Protein AF-A0A821WU37-F1 (afdb_monomer_lite)

Structure (mmCIF, N/CA/C/O backbone):
data_AF-A0A821WU37-F1
#
_entry.id   AF-A0A821WU37-F1
#
loop_
_atom_site.group_PDB
_atom_site.id
_atom_site.type_symbol
_atom_site.label_atom_id
_atom_site.label_alt_id
_atom_site.label_comp_id
_atom_site.label_asym_id
_atom_site.label_entity_id
_atom_site.label_seq_id
_atom_site.pdbx_PDB_ins_code
_atom_site.Cartn_x
_atom_site.Cartn_y
_atom_site.Cartn_z
_atom_site.occupancy
_atom_site.B_iso_or_equiv
_atom_site.auth_seq_id
_atom_site.auth_comp_id
_atom_site.auth_asym_id
_atom_site.auth_atom_id
_atom_site.pdbx_PDB_model_num
ATOM 1 N N . VAL A 1 1 ? 0.244 19.617 9.554 1.00 53.91 1 VAL A N 1
ATOM 2 C CA . VAL A 1 1 ? 0.858 18.938 8.385 1.00 53.91 1 VAL A CA 1
ATOM 3 C C . VAL A 1 1 ? -0.176 18.879 7.262 1.00 53.91 1 VAL A C 1
ATOM 5 O O . VAL A 1 1 ? -1.346 18.686 7.567 1.00 53.91 1 VAL A O 1
ATOM 8 N N . ARG A 1 2 ? 0.183 19.148 5.996 1.00 69.56 2 ARG A N 1
ATOM 9 C CA . ARG A 1 2 ? -0.765 19.092 4.862 1.00 69.56 2 ARG A CA 1
ATOM 10 C C . ARG A 1 2 ? -0.592 17.764 4.129 1.00 69.56 2 ARG A C 1
ATOM 12 O O . ARG A 1 2 ? 0.397 17.591 3.424 1.00 69.56 2 ARG A O 1
ATOM 19 N N . ASN A 1 3 ? -1.559 16.863 4.271 1.00 81.00 3 ASN A N 1
ATOM 20 C CA . ASN A 1 3 ? -1.555 15.584 3.561 1.00 81.00 3 ASN A CA 1
ATOM 21 C C . ASN A 1 3 ? -1.832 15.815 2.069 1.00 81.00 3 ASN A C 1
ATOM 23 O O . ASN A 1 3 ? -2.685 16.629 1.703 1.00 81.00 3 ASN A O 1
ATOM 27 N N . ARG A 1 4 ? -1.099 15.110 1.203 1.00 88.88 4 ARG A N 1
ATOM 28 C CA . ARG A 1 4 ? -1.241 15.183 -0.256 1.00 88.88 4 ARG A CA 1
ATOM 29 C C . ARG A 1 4 ? -1.643 13.809 -0.777 1.00 88.88 4 ARG A C 1
ATOM 31 O O . ARG A 1 4 ? -0.934 12.840 -0.543 1.00 88.88 4 ARG A O 1
ATOM 38 N N . LEU A 1 5 ? -2.766 13.746 -1.488 1.00 91.19 5 LEU A N 1
ATOM 39 C CA . LEU A 1 5 ? -3.192 12.543 -2.195 1.00 91.19 5 LEU A CA 1
ATOM 40 C C . LEU A 1 5 ? -2.683 12.604 -3.634 1.00 91.19 5 LEU A C 1
ATOM 42 O O . LEU A 1 5 ? -2.950 13.579 -4.340 1.00 91.19 5 LEU A O 1
ATOM 46 N N . LEU A 1 6 ? -1.964 11.566 -4.050 1.00 93.25 6 LEU A N 1
ATOM 47 C CA . LEU A 1 6 ? -1.505 11.377 -5.421 1.00 93.25 6 LEU A CA 1
ATOM 48 C C . LEU A 1 6 ? -2.045 10.054 -5.950 1.00 93.25 6 LEU A C 1
ATOM 50 O O . LEU A 1 6 ? -2.124 9.071 -5.216 1.00 93.25 6 LEU A O 1
ATOM 54 N N . THR A 1 7 ? -2.449 10.050 -7.215 1.00 94.50 7 THR A N 1
ATOM 55 C CA . THR A 1 7 ? -3.015 8.882 -7.890 1.00 94.50 7 THR A CA 1
ATOM 56 C C . THR A 1 7 ? -2.288 8.671 -9.201 1.00 94.50 7 THR A C 1
ATOM 58 O O . THR A 1 7 ? -2.079 9.630 -9.943 1.00 94.50 7 THR A O 1
ATOM 61 N N . PHE A 1 8 ? -1.964 7.419 -9.491 1.00 94.19 8 PHE A N 1
ATOM 62 C CA . PHE A 1 8 ? -1.234 7.023 -10.684 1.00 94.19 8 PHE A CA 1
ATOM 63 C C . PHE A 1 8 ? -1.955 5.848 -11.341 1.00 94.19 8 PHE A C 1
ATOM 65 O O . PHE A 1 8 ? -2.412 4.930 -10.659 1.00 94.19 8 PHE A O 1
ATOM 72 N N . ASP A 1 9 ? -2.064 5.898 -12.659 1.00 93.19 9 ASP A N 1
ATOM 73 C CA . ASP A 1 9 ? -2.516 4.816 -13.535 1.00 93.19 9 ASP A CA 1
ATOM 74 C C . ASP A 1 9 ? -1.341 4.115 -14.244 1.00 93.19 9 ASP A C 1
ATOM 76 O O . ASP A 1 9 ? -1.498 3.019 -14.779 1.00 93.19 9 ASP A O 1
ATOM 80 N N . ASP A 1 10 ? -0.158 4.723 -14.180 1.00 93.50 10 ASP A N 1
ATOM 81 C CA . ASP A 1 10 ? 1.099 4.268 -14.762 1.00 93.50 10 ASP A CA 1
ATOM 82 C C . ASP A 1 10 ? 2.093 3.874 -13.644 1.00 93.50 10 ASP A C 1
ATOM 84 O O . ASP A 1 10 ? 2.412 4.719 -12.797 1.00 93.50 10 ASP A O 1
ATOM 88 N N . PRO A 1 11 ? 2.556 2.606 -13.592 1.00 91.88 11 PRO A N 1
ATOM 89 C CA . PRO A 1 11 ? 3.520 2.140 -12.593 1.00 91.88 11 PRO A CA 1
ATOM 90 C C . PRO A 1 11 ? 4.833 2.913 -12.595 1.00 91.88 11 PRO A C 1
ATOM 92 O O . PRO A 1 11 ? 5.338 3.220 -11.518 1.00 91.88 11 PRO A O 1
ATOM 95 N N . ASP A 1 12 ? 5.353 3.259 -13.771 1.00 93.44 12 ASP A N 1
ATOM 96 C CA . ASP A 1 12 ? 6.665 3.889 -13.901 1.00 93.44 12 ASP A CA 1
ATOM 97 C C . ASP A 1 12 ? 6.593 5.313 -13.351 1.00 93.44 12 ASP A C 1
ATOM 99 O O . ASP A 1 12 ? 7.368 5.686 -12.476 1.00 93.44 12 ASP A O 1
ATOM 103 N N . LYS A 1 13 ? 5.539 6.062 -13.707 1.00 94.06 13 LYS A N 1
ATOM 104 C CA . LYS A 1 13 ? 5.298 7.397 -13.130 1.00 94.06 13 LYS A CA 1
ATOM 105 C C . LYS A 1 13 ? 5.072 7.364 -11.622 1.00 94.06 13 LYS A C 1
ATOM 107 O O . LYS A 1 13 ? 5.385 8.337 -10.939 1.00 94.06 13 LYS A O 1
ATOM 112 N N . CYS A 1 14 ? 4.468 6.293 -11.107 1.00 94.19 14 CYS A N 1
ATOM 113 C CA . CYS A 1 14 ? 4.282 6.119 -9.671 1.00 94.19 14 CYS A CA 1
ATOM 114 C C . CYS A 1 14 ? 5.632 5.940 -8.971 1.00 94.19 14 CYS A C 1
ATOM 116 O O . CYS A 1 14 ? 5.884 6.619 -7.977 1.00 94.19 14 CYS A O 1
ATOM 118 N N . VAL A 1 15 ? 6.491 5.070 -9.508 1.00 94.19 15 VAL A N 1
ATOM 119 C CA . VAL A 1 15 ? 7.840 4.828 -8.984 1.00 94.19 15 VAL A CA 1
ATOM 120 C C . VAL A 1 15 ? 8.673 6.099 -9.067 1.00 94.19 15 VAL A C 1
ATOM 122 O O . VAL A 1 15 ? 9.139 6.541 -8.022 1.00 94.19 15 VAL A O 1
ATOM 125 N N . ASP A 1 16 ? 8.755 6.727 -10.243 1.00 94.19 16 ASP A N 1
ATOM 126 C CA . ASP A 1 16 ? 9.506 7.968 -10.462 1.00 94.19 16 ASP A CA 1
ATOM 127 C C . ASP A 1 16 ? 9.082 9.042 -9.459 1.00 94.19 16 ASP A C 1
ATOM 129 O O . ASP A 1 16 ? 9.911 9.671 -8.807 1.00 94.19 16 ASP A O 1
ATOM 133 N N . ASN A 1 17 ? 7.771 9.217 -9.257 1.00 92.00 17 ASN A N 1
ATOM 134 C CA . ASN A 1 17 ? 7.290 10.219 -8.318 1.00 92.00 17 ASN A CA 1
ATOM 135 C C . ASN A 1 17 ? 7.675 9.913 -6.868 1.00 92.00 17 ASN A C 1
ATOM 137 O O . ASN A 1 17 ? 8.008 10.840 -6.137 1.00 92.00 17 ASN A O 1
ATOM 141 N N . ILE A 1 18 ? 7.627 8.642 -6.461 1.00 91.69 18 ILE A N 1
ATOM 142 C CA . ILE A 1 18 ? 8.011 8.219 -5.111 1.00 91.69 18 ILE A CA 1
ATOM 143 C C . ILE A 1 18 ? 9.517 8.401 -4.914 1.00 91.69 18 ILE A C 1
ATOM 145 O O . ILE A 1 18 ? 9.920 8.911 -3.873 1.00 91.69 18 ILE A O 1
ATOM 149 N N . THR A 1 19 ? 10.337 8.022 -5.898 1.00 90.62 19 THR A N 1
ATOM 150 C CA . THR A 1 19 ? 11.802 8.083 -5.804 1.00 90.62 19 THR A CA 1
ATOM 151 C C . THR A 1 19 ? 12.356 9.499 -5.916 1.00 90.62 19 THR A C 1
ATOM 153 O O . THR A 1 19 ? 13.359 9.801 -5.269 1.00 90.62 19 THR A O 1
ATOM 156 N N . ASP A 1 20 ? 11.696 10.367 -6.685 1.00 89.44 20 ASP A N 1
ATOM 157 C CA . ASP A 1 20 ? 12.065 11.779 -6.833 1.00 89.44 20 ASP A CA 1
ATOM 158 C C . ASP A 1 20 ? 11.595 12.633 -5.644 1.00 89.44 20 ASP A C 1
ATOM 160 O O . ASP A 1 20 ? 12.035 13.776 -5.468 1.00 89.44 20 ASP A O 1
ATOM 164 N N . GLU A 1 21 ? 10.677 12.118 -4.819 1.00 77.38 21 GLU A N 1
ATOM 165 C CA . GLU A 1 21 ? 10.168 1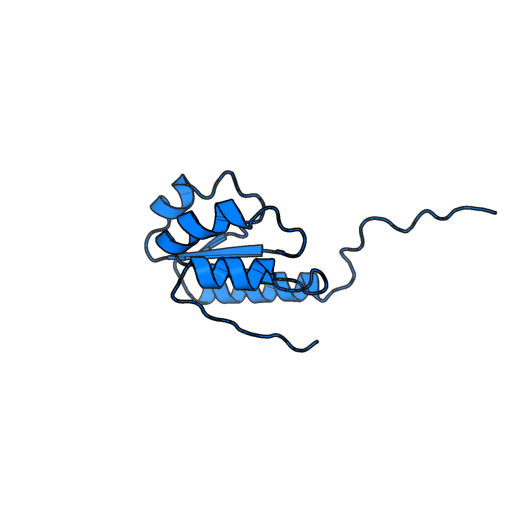2.845 -3.664 1.00 77.38 21 GLU A CA 1
ATOM 166 C C . GLU A 1 21 ? 11.207 12.905 -2.532 1.00 77.38 21 GLU A C 1
ATOM 168 O O . GLU A 1 21 ? 11.958 11.971 -2.250 1.00 77.38 21 GLU A O 1
ATOM 173 N N . SER A 1 22 ? 11.267 14.049 -1.846 1.00 66.56 22 SER A N 1
ATOM 174 C CA . SER A 1 22 ? 12.205 14.247 -0.742 1.00 66.56 22 SER A CA 1
ATOM 175 C C . SER A 1 22 ? 11.910 13.297 0.424 1.00 66.56 22 SER A C 1
ATOM 177 O O . SER A 1 22 ? 10.769 13.226 0.887 1.00 66.56 22 SER A O 1
ATOM 179 N N . THR A 1 23 ? 12.957 12.705 1.007 1.00 74.25 23 THR A N 1
ATOM 180 C CA . THR A 1 23 ? 12.914 11.788 2.170 1.00 74.25 23 THR A CA 1
ATOM 181 C C . THR A 1 23 ? 12.296 12.372 3.449 1.00 74.25 23 THR A C 1
ATOM 183 O O . THR A 1 23 ? 12.129 11.666 4.439 1.00 74.25 23 THR A O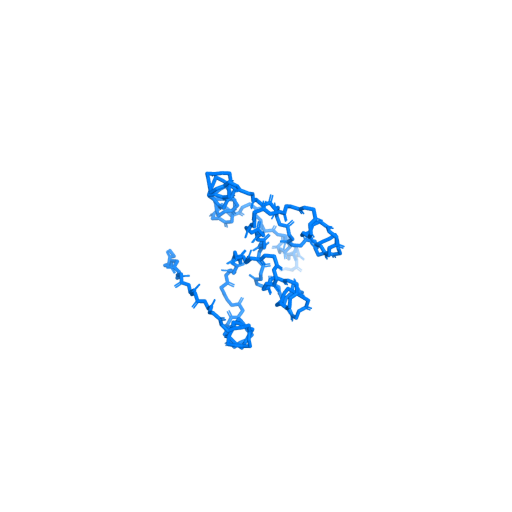 1
ATOM 186 N N . THR A 1 24 ? 11.952 13.661 3.456 1.00 78.19 24 THR A N 1
ATOM 187 C CA . THR A 1 24 ? 11.372 14.387 4.594 1.00 78.19 24 THR A CA 1
ATOM 188 C C . THR A 1 24 ? 9.882 14.118 4.810 1.00 78.19 24 THR A C 1
ATOM 190 O O . THR A 1 24 ? 9.324 14.563 5.812 1.00 78.19 24 THR A O 1
ATOM 193 N N . LYS A 1 25 ? 9.214 13.416 3.887 1.00 83.62 25 LYS A N 1
ATOM 194 C CA . LYS A 1 25 ? 7.790 13.075 3.993 1.00 83.62 25 LYS A CA 1
ATOM 195 C C . LYS A 1 25 ? 7.611 11.612 4.350 1.00 83.62 25 LYS A C 1
ATOM 197 O O . LYS A 1 25 ? 8.386 10.774 3.923 1.00 83.62 25 LYS A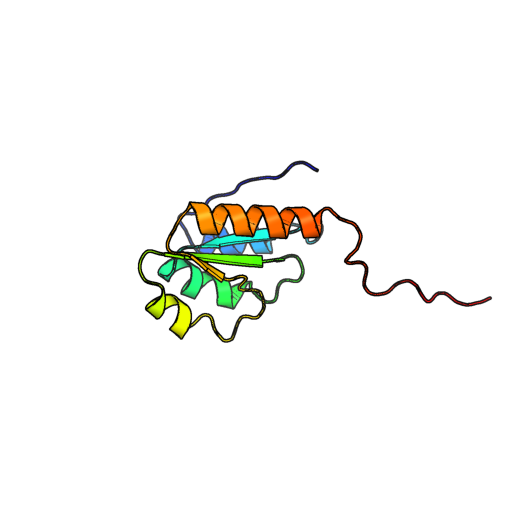 O 1
ATOM 202 N N . ARG A 1 26 ? 6.541 11.302 5.077 1.00 88.19 26 ARG A N 1
ATOM 203 C CA . ARG A 1 26 ? 6.083 9.925 5.282 1.00 88.19 26 ARG A CA 1
ATOM 204 C C . ARG A 1 26 ? 5.108 9.549 4.173 1.00 88.19 26 ARG A C 1
ATOM 206 O O . ARG A 1 26 ? 4.186 10.312 3.884 1.00 88.19 26 ARG A O 1
ATOM 213 N N . VAL A 1 27 ? 5.311 8.386 3.563 1.00 91.75 27 VAL A N 1
ATOM 214 C CA . VAL A 1 27 ? 4.524 7.912 2.420 1.00 91.75 27 VAL A CA 1
ATOM 215 C C . VAL A 1 27 ? 3.713 6.683 2.819 1.00 91.75 27 VAL A C 1
ATOM 217 O O . VAL A 1 27 ? 4.242 5.709 3.356 1.00 91.75 27 VAL A O 1
ATOM 220 N N . PHE A 1 28 ? 2.418 6.738 2.520 1.00 94.38 28 PHE A N 1
ATOM 221 C CA . PHE A 1 28 ? 1.474 5.636 2.659 1.00 94.38 28 PHE A CA 1
ATOM 222 C C . PHE A 1 28 ? 0.979 5.247 1.272 1.00 94.38 28 PHE A C 1
ATOM 224 O O . PHE A 1 28 ? 0.578 6.113 0.493 1.00 94.38 28 PHE A O 1
ATOM 231 N N . ILE A 1 29 ? 0.996 3.954 0.963 1.00 95.69 29 ILE A N 1
ATOM 232 C CA . ILE A 1 29 ? 0.729 3.458 -0.388 1.00 95.69 29 ILE A CA 1
ATOM 233 C C . ILE A 1 29 ? -0.521 2.596 -0.381 1.00 95.69 29 ILE A C 1
ATOM 235 O O . ILE A 1 29 ? -0.618 1.649 0.391 1.00 95.69 29 ILE A O 1
ATOM 239 N N . ILE A 1 30 ? -1.461 2.891 -1.276 1.00 97.00 30 ILE A N 1
ATOM 240 C CA . ILE A 1 30 ? -2.626 2.045 -1.542 1.00 97.00 30 ILE A CA 1
ATOM 241 C C . ILE A 1 30 ? -2.517 1.582 -2.989 1.00 97.00 30 ILE A C 1
ATOM 243 O O . ILE A 1 30 ? -2.535 2.408 -3.900 1.00 97.00 30 ILE A O 1
ATOM 247 N N . VAL A 1 31 ? -2.409 0.275 -3.211 1.00 96.38 31 VAL A N 1
ATOM 248 C CA . VAL A 1 3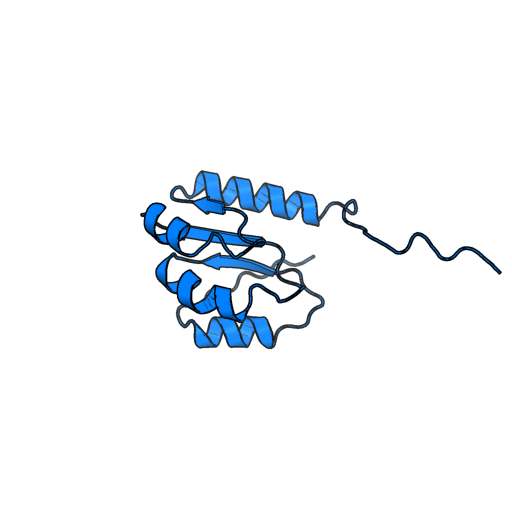1 ? -2.222 -0.297 -4.553 1.00 96.38 31 VAL A CA 1
ATOM 249 C C . VAL A 1 31 ? -3.172 -1.456 -4.804 1.00 96.38 31 VAL A C 1
ATOM 251 O O . VAL A 1 31 ? -3.606 -2.151 -3.886 1.00 96.38 31 VAL A O 1
ATOM 254 N N . SER A 1 32 ? -3.502 -1.671 -6.076 1.00 95.00 32 SER A N 1
ATOM 255 C CA . SER A 1 32 ? -4.196 -2.888 -6.499 1.00 95.00 32 SER A CA 1
ATOM 256 C C . SER A 1 32 ? -3.240 -4.081 -6.519 1.00 95.00 32 SER A C 1
ATOM 258 O O . SER A 1 32 ? -2.026 -3.903 -6.477 1.00 95.00 32 SER A O 1
ATOM 260 N N . ASN A 1 33 ? -3.774 -5.298 -6.638 1.00 92.44 33 ASN A N 1
ATOM 261 C CA . ASN A 1 33 ? -2.947 -6.506 -6.675 1.00 92.44 33 ASN A CA 1
ATOM 262 C C . ASN A 1 33 ? -1.901 -6.481 -7.810 1.00 92.44 33 ASN A C 1
ATOM 264 O O . ASN A 1 33 ? -0.708 -6.556 -7.552 1.00 92.44 33 ASN A O 1
ATOM 268 N N . ILE A 1 34 ? -2.351 -6.311 -9.060 1.00 91.69 34 ILE A N 1
ATOM 269 C CA . ILE A 1 34 ? -1.481 -6.354 -10.253 1.00 91.69 34 ILE A CA 1
ATOM 270 C C . ILE A 1 34 ? -0.475 -5.199 -10.248 1.00 91.69 34 ILE A C 1
ATOM 272 O O . ILE A 1 34 ? 0.667 -5.353 -10.668 1.00 91.69 34 ILE A O 1
ATOM 276 N N . PHE A 1 35 ? -0.911 -4.021 -9.803 1.00 93.38 35 PHE A N 1
ATOM 277 C CA . PHE A 1 35 ? -0.052 -2.845 -9.767 1.00 93.38 35 PHE A CA 1
ATOM 278 C C . PHE A 1 35 ? 0.979 -2.949 -8.639 1.00 93.38 35 PHE A C 1
ATOM 280 O O . PHE A 1 35 ? 2.147 -2.626 -8.833 1.00 93.38 35 PHE A O 1
ATOM 287 N N . GLY A 1 36 ? 0.561 -3.459 -7.478 1.00 94.44 36 GLY A N 1
ATOM 288 C CA . GLY A 1 36 ? 1.424 -3.677 -6.324 1.00 94.44 36 GLY A CA 1
ATOM 289 C C . GLY A 1 36 ? 2.551 -4.661 -6.619 1.00 94.44 36 GLY A C 1
ATOM 290 O O . GLY A 1 36 ? 3.699 -4.355 -6.320 1.00 94.44 36 GLY A O 1
ATOM 291 N N . GLU A 1 37 ? 2.257 -5.773 -7.292 1.00 94.69 37 GLU A N 1
ATOM 292 C CA . GLU A 1 37 ? 3.267 -6.775 -7.662 1.00 94.69 37 GLU A CA 1
ATOM 293 C C . GLU A 1 37 ? 4.397 -6.192 -8.535 1.00 94.69 37 GLU A C 1
ATOM 295 O O . GLU A 1 37 ? 5.531 -6.654 -8.468 1.00 94.69 37 GLU A O 1
ATOM 300 N N . LYS A 1 38 ? 4.115 -5.137 -9.313 1.00 94.56 38 LYS A N 1
ATOM 301 C CA . LYS A 1 38 ? 5.119 -4.435 -10.131 1.00 94.56 38 LYS A CA 1
ATOM 302 C C . LYS A 1 38 ? 5.867 -3.348 -9.364 1.00 94.56 38 LYS A C 1
ATOM 304 O O . LYS A 1 38 ? 7.073 -3.209 -9.522 1.00 94.56 38 LYS A O 1
ATOM 309 N N . VAL A 1 39 ? 5.148 -2.561 -8.566 1.00 95.69 39 VAL A N 1
ATOM 310 C CA . VAL A 1 39 ? 5.688 -1.347 -7.936 1.00 95.69 39 VAL A CA 1
ATOM 311 C C . VAL A 1 39 ? 6.392 -1.648 -6.618 1.00 95.69 39 VAL A C 1
ATOM 313 O O . VAL A 1 39 ? 7.482 -1.140 -6.376 1.00 95.69 39 VAL A O 1
ATOM 316 N N . ILE A 1 40 ? 5.803 -2.488 -5.762 1.00 96.56 40 ILE A N 1
ATOM 317 C CA . ILE A 1 40 ? 6.309 -2.734 -4.404 1.00 96.56 40 ILE A CA 1
ATOM 318 C C . ILE A 1 40 ? 7.747 -3.271 -4.374 1.00 96.56 40 ILE A C 1
ATOM 320 O O . ILE A 1 40 ? 8.518 -2.738 -3.573 1.00 96.56 40 ILE A O 1
ATOM 324 N N . PRO A 1 41 ? 8.169 -4.218 -5.238 1.00 96.38 41 PRO A N 1
ATOM 325 C CA . PRO A 1 41 ? 9.556 -4.690 -5.255 1.00 96.38 41 PRO A CA 1
ATOM 326 C C . PRO A 1 41 ? 10.594 -3.578 -5.465 1.00 96.38 41 PRO A C 1
ATOM 328 O O . PRO A 1 41 ? 11.724 -3.712 -5.013 1.00 96.38 41 PRO A O 1
ATOM 331 N N . LEU A 1 42 ? 10.220 -2.484 -6.134 1.00 96.00 42 LEU A N 1
ATOM 332 C CA . LEU A 1 42 ? 11.130 -1.391 -6.487 1.00 96.00 42 LEU A CA 1
ATOM 333 C C . LEU A 1 42 ? 11.287 -0.360 -5.367 1.00 96.00 42 LEU A C 1
ATOM 335 O O . LEU A 1 42 ? 12.280 0.361 -5.328 1.00 96.00 42 LEU A O 1
ATOM 339 N N . ILE A 1 43 ? 10.301 -0.265 -4.473 1.00 94.56 43 ILE A N 1
ATOM 340 C CA . ILE A 1 43 ? 10.209 0.850 -3.527 1.00 94.56 43 ILE A CA 1
ATOM 341 C C . ILE A 1 43 ? 10.135 0.417 -2.065 1.00 94.56 43 ILE A C 1
ATOM 343 O O . ILE A 1 43 ? 10.378 1.245 -1.196 1.00 94.56 43 ILE A O 1
ATOM 347 N N . HIS A 1 44 ? 9.807 -0.843 -1.748 1.00 94.69 44 HIS A N 1
ATOM 348 C CA . HIS A 1 44 ? 9.486 -1.243 -0.370 1.00 94.69 44 HIS A CA 1
ATOM 349 C C . HIS A 1 44 ? 10.612 -0.970 0.639 1.00 94.69 44 HIS A C 1
ATOM 351 O O . HIS A 1 44 ? 10.342 -0.785 1.825 1.00 94.69 44 HIS A O 1
ATOM 357 N N . GLU A 1 45 ? 11.870 -0.915 0.209 1.00 93.69 45 GLU A N 1
ATOM 358 C CA . GLU A 1 45 ? 13.005 -0.634 1.093 1.00 93.69 45 GLU A CA 1
ATOM 359 C C . GLU A 1 45 ? 13.138 0.851 1.452 1.00 93.69 45 GLU A C 1
ATOM 361 O O . GLU A 1 45 ? 13.729 1.175 2.482 1.00 93.69 45 GLU A O 1
ATOM 366 N N . LEU A 1 46 ? 12.510 1.760 0.695 1.00 93.31 46 LEU A N 1
ATOM 367 C CA . LEU A 1 46 ? 12.647 3.205 0.888 1.00 93.31 46 LEU A CA 1
ATOM 368 C C . LEU A 1 46 ? 12.215 3.617 2.307 1.00 93.31 46 LEU A C 1
ATOM 370 O O . LEU A 1 46 ? 11.085 3.328 2.718 1.00 93.31 46 LEU A O 1
ATOM 374 N N . PRO A 1 47 ? 13.084 4.293 3.082 1.00 90.81 47 PRO A N 1
ATOM 375 C CA . PRO A 1 47 ? 12.890 4.484 4.523 1.00 90.81 47 PRO A CA 1
ATOM 376 C C . PRO A 1 47 ? 11.685 5.369 4.861 1.00 90.81 47 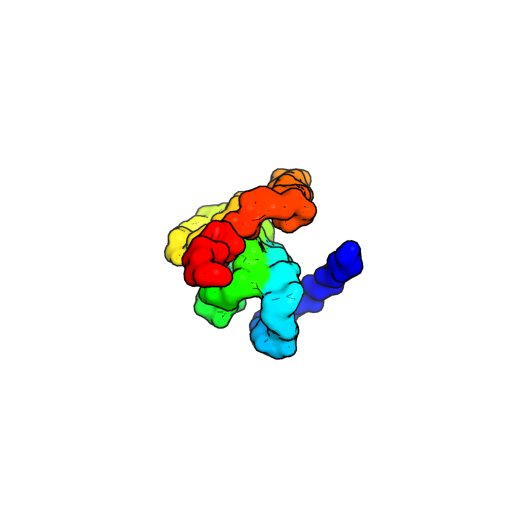PRO A C 1
ATOM 378 O O . PRO A 1 47 ? 11.116 5.260 5.941 1.00 90.81 47 PRO A O 1
ATOM 381 N N . TYR A 1 48 ? 11.271 6.225 3.930 1.00 90.62 48 TYR A N 1
ATOM 382 C CA . TYR A 1 48 ? 10.127 7.113 4.097 1.00 90.62 48 TYR A CA 1
ATOM 383 C C . TYR A 1 48 ? 8.771 6.441 3.838 1.00 90.62 48 TYR A C 1
ATOM 385 O O . TYR A 1 48 ? 7.738 7.003 4.210 1.00 90.62 48 TYR A O 1
ATOM 393 N N . ILE A 1 49 ? 8.742 5.237 3.255 1.00 93.50 49 ILE A N 1
ATOM 394 C CA . ILE A 1 49 ? 7.512 4.444 3.154 1.00 93.50 49 ILE A CA 1
ATOM 395 C C . ILE A 1 49 ? 7.201 3.855 4.525 1.00 93.50 49 ILE A C 1
ATOM 397 O O . ILE A 1 49 ? 7.993 3.080 5.058 1.00 93.50 49 ILE A O 1
ATOM 401 N N . GLN A 1 50 ? 6.038 4.214 5.065 1.00 92.81 50 GLN A N 1
ATOM 402 C CA . GLN A 1 50 ? 5.575 3.764 6.379 1.00 92.81 50 GLN A CA 1
ATOM 403 C C . GLN A 1 50 ? 4.740 2.493 6.281 1.00 92.81 50 GLN A C 1
ATOM 405 O O . GLN A 1 50 ? 4.963 1.537 7.016 1.00 92.81 50 GLN A O 1
ATOM 410 N N . ALA A 1 51 ? 3.788 2.470 5.349 1.00 95.44 51 ALA A N 1
ATOM 411 C CA . ALA A 1 51 ? 2.873 1.352 5.193 1.00 95.44 51 ALA A CA 1
ATOM 412 C C . ALA A 1 51 ? 2.371 1.227 3.755 1.00 95.44 51 ALA A C 1
ATOM 414 O O . ALA A 1 51 ? 2.122 2.218 3.060 1.00 95.44 51 ALA A O 1
ATOM 415 N N . ILE A 1 52 ? 2.189 -0.022 3.339 1.00 97.25 52 ILE A N 1
ATOM 416 C CA . ILE A 1 52 ? 1.631 -0.420 2.053 1.00 97.25 52 ILE A CA 1
ATOM 417 C C . ILE A 1 52 ? 0.347 -1.210 2.315 1.00 97.25 52 ILE A C 1
ATOM 419 O O . ILE A 1 52 ? 0.338 -2.179 3.075 1.00 97.25 52 ILE A O 1
ATOM 423 N N . TYR A 1 53 ? -0.733 -0.817 1.650 1.00 97.62 53 TYR A N 1
ATOM 424 C CA . TYR A 1 53 ? -2.037 -1.460 1.721 1.00 97.62 53 TYR A CA 1
ATOM 425 C C . TYR A 1 53 ? -2.416 -1.996 0.345 1.00 97.62 53 TYR A C 1
ATOM 427 O O . TYR A 1 53 ? -2.485 -1.245 -0.634 1.00 97.62 53 TYR A O 1
ATOM 435 N N . ILE A 1 54 ? -2.709 -3.292 0.270 1.00 97.38 54 ILE A N 1
ATOM 436 C CA . ILE A 1 54 ? -3.194 -3.905 -0.966 1.00 97.38 54 ILE A CA 1
ATOM 437 C C . ILE A 1 54 ? -4.719 -3.879 -0.944 1.00 97.38 54 ILE A C 1
ATOM 439 O O . ILE A 1 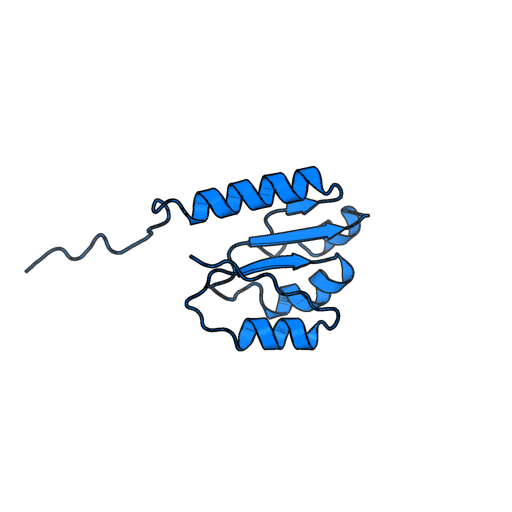54 ? -5.334 -4.469 -0.061 1.00 97.38 54 ILE A O 1
ATOM 443 N N . TYR A 1 55 ? -5.345 -3.204 -1.905 1.00 96.44 55 TYR A N 1
ATOM 444 C CA . TYR A 1 55 ? -6.798 -3.187 -2.063 1.00 96.44 55 TYR A CA 1
ATOM 445 C C . TYR A 1 55 ? -7.203 -3.922 -3.341 1.00 96.44 55 TYR A C 1
ATOM 447 O O . TYR A 1 55 ? -6.946 -3.465 -4.456 1.00 96.44 55 TYR A O 1
ATOM 455 N N . CYS A 1 56 ? -7.835 -5.083 -3.195 1.00 93.69 56 CYS A N 1
ATOM 456 C CA . CYS A 1 56 ? -8.155 -5.958 -4.321 1.00 93.69 56 CYS A CA 1
ATOM 457 C C . CYS A 1 56 ? -9.400 -6.808 -4.055 1.00 93.69 56 CYS A C 1
ATOM 459 O O . CYS A 1 56 ? -9.740 -7.074 -2.910 1.00 93.69 56 CYS A O 1
ATOM 461 N N . GLY A 1 57 ? -10.060 -7.283 -5.114 1.00 90.31 57 GLY A N 1
ATOM 462 C CA . GLY A 1 57 ? -11.214 -8.184 -4.980 1.00 90.31 57 GLY A CA 1
ATOM 463 C C . GLY A 1 57 ? -10.856 -9.629 -4.607 1.00 90.31 57 GLY A C 1
ATOM 464 O O . GLY A 1 57 ? -11.714 -10.348 -4.109 1.00 90.31 57 GLY A O 1
ATOM 465 N N . ASP A 1 58 ? -9.607 -10.047 -4.829 1.00 87.50 58 ASP A N 1
ATOM 466 C CA . ASP A 1 58 ? -9.123 -11.411 -4.590 1.00 87.50 58 ASP A CA 1
ATOM 467 C C . ASP A 1 58 ? -7.841 -11.380 -3.754 1.00 87.50 58 ASP A C 1
ATOM 469 O O . ASP A 1 58 ? -6.762 -11.052 -4.248 1.00 87.50 58 ASP A O 1
ATOM 473 N N . GLN A 1 59 ? -7.983 -11.719 -2.476 1.00 90.69 59 GLN A N 1
ATOM 474 C CA . GLN A 1 59 ? -6.904 -11.677 -1.495 1.00 90.69 59 GLN A CA 1
ATOM 475 C C . GLN A 1 59 ? -5.837 -12.758 -1.728 1.00 90.69 59 GLN A C 1
ATOM 477 O O . GLN A 1 59 ? -4.662 -12.503 -1.478 1.00 90.69 59 GLN A O 1
ATOM 482 N N . LYS A 1 60 ? -6.203 -13.929 -2.268 1.00 91.12 60 LYS A N 1
ATOM 483 C CA . LYS A 1 60 ? -5.268 -15.062 -2.403 1.00 91.12 60 LYS A CA 1
ATOM 484 C C . LYS A 1 60 ? -4.113 -14.751 -3.348 1.00 91.12 60 LYS A C 1
ATOM 486 O O . LYS A 1 60 ? -2.986 -15.178 -3.119 1.00 91.12 60 LYS A O 1
ATOM 491 N N . LYS A 1 61 ? -4.395 -14.007 -4.420 1.00 91.00 61 LYS A N 1
ATOM 492 C CA . LYS A 1 61 ? -3.361 -13.595 -5.378 1.00 91.00 61 LYS A CA 1
ATOM 493 C C . LYS A 1 61 ? -2.372 -12.619 -4.759 1.00 91.00 61 LYS A C 1
ATOM 495 O O . LYS A 1 61 ? -1.195 -12.709 -5.071 1.00 91.00 61 LYS A O 1
ATOM 500 N N . ALA A 1 62 ? -2.846 -11.728 -3.890 1.00 93.50 62 ALA A N 1
ATOM 501 C CA . ALA A 1 62 ? -1.974 -10.821 -3.159 1.00 93.50 62 ALA A CA 1
ATOM 502 C C . ALA A 1 62 ? -1.098 -11.591 -2.166 1.00 93.50 62 ALA A C 1
ATOM 504 O O . ALA A 1 62 ? 0.120 -11.465 -2.202 1.00 93.50 62 ALA A O 1
ATOM 505 N N . GLU A 1 63 ? -1.689 -12.483 -1.369 1.00 93.94 63 GLU A N 1
ATOM 506 C CA . GLU A 1 63 ? -0.957 -13.278 -0.372 1.00 93.94 63 GLU A CA 1
ATOM 507 C C . GLU A 1 63 ? 0.239 -14.048 -0.953 1.00 93.94 63 GLU A C 1
ATOM 509 O O . GLU A 1 63 ? 1.237 -14.223 -0.260 1.00 93.94 63 GLU A O 1
ATOM 514 N N . ALA A 1 64 ? 0.166 -14.478 -2.217 1.00 93.56 64 ALA A N 1
ATOM 515 C CA . ALA A 1 64 ? 1.232 -15.230 -2.876 1.00 93.56 64 ALA A CA 1
ATOM 516 C C . ALA A 1 64 ? 2.543 -14.442 -3.055 1.00 93.56 64 ALA A C 1
ATOM 518 O O . ALA A 1 64 ? 3.612 -15.047 -3.017 1.00 93.56 64 ALA A O 1
ATOM 519 N N . TRP A 1 65 ? 2.478 -13.121 -3.245 1.00 94.12 65 TRP A N 1
ATOM 520 C CA . TRP A 1 65 ? 3.666 -12.292 -3.487 1.00 94.12 65 TRP A CA 1
ATOM 521 C C . TRP A 1 65 ? 3.970 -11.324 -2.343 1.00 94.12 65 TRP A C 1
ATOM 523 O O . TRP A 1 65 ? 5.089 -10.835 -2.253 1.00 94.12 65 TRP A O 1
ATOM 533 N N . THR A 1 66 ? 3.019 -11.046 -1.445 1.00 96.12 66 THR A N 1
ATOM 534 C CA . THR A 1 66 ? 3.195 -10.017 -0.408 1.00 96.12 66 THR A CA 1
ATOM 535 C C . THR A 1 66 ? 4.064 -10.454 0.772 1.00 96.12 66 THR A C 1
ATOM 537 O O . THR A 1 66 ? 4.595 -9.604 1.479 1.00 96.12 66 THR A O 1
ATOM 540 N N . GLN A 1 67 ? 4.208 -11.762 1.014 1.00 93.31 67 GLN A N 1
ATOM 541 C CA . GLN A 1 67 ? 4.886 -12.300 2.207 1.00 93.31 67 GLN A CA 1
ATOM 542 C C . GLN A 1 67 ? 6.305 -11.760 2.471 1.00 93.31 67 GLN A C 1
ATOM 544 O O . GLN A 1 67 ? 6.619 -11.532 3.639 1.00 93.31 67 GLN A O 1
ATOM 549 N N . PRO A 1 68 ? 7.163 -11.524 1.459 1.00 95.81 68 PRO A N 1
ATOM 550 C CA . PRO A 1 68 ? 8.516 -11.018 1.691 1.00 95.81 68 PRO A CA 1
ATOM 551 C C . PRO A 1 68 ? 8.577 -9.552 2.151 1.00 95.81 68 PRO A C 1
ATOM 553 O O . PRO A 1 68 ? 9.621 -9.104 2.620 1.00 95.81 68 PRO A O 1
ATOM 556 N N . TYR A 1 69 ? 7.493 -8.781 2.012 1.00 96.75 69 TYR A N 1
ATOM 557 C CA . TYR A 1 69 ? 7.516 -7.329 2.191 1.00 96.75 69 TYR A CA 1
ATOM 558 C C . TYR A 1 69 ? 6.971 -6.919 3.563 1.00 96.75 69 TYR A C 1
ATOM 560 O O . TYR A 1 69 ? 5.764 -6.809 3.775 1.00 96.75 69 TYR A O 1
ATOM 568 N N . SER A 1 70 ? 7.879 -6.619 4.493 1.00 95.00 70 SER A N 1
ATOM 569 C CA . SER A 1 70 ? 7.559 -6.288 5.893 1.00 95.00 70 SER A CA 1
ATOM 570 C C . SER A 1 70 ? 6.677 -5.049 6.083 1.00 95.00 70 SER A C 1
ATOM 572 O O . SER A 1 70 ? 5.962 -4.958 7.076 1.00 95.00 70 SER A O 1
ATOM 574 N N . LYS A 1 71 ? 6.698 -4.104 5.136 1.00 95.94 71 LYS A N 1
ATOM 575 C CA . LYS A 1 71 ? 5.894 -2.869 5.182 1.00 95.94 71 LYS A CA 1
ATOM 576 C C . LYS A 1 71 ? 4.462 -3.045 4.673 1.00 95.94 71 LYS A C 1
ATOM 578 O O . LYS A 1 71 ? 3.722 -2.066 4.577 1.00 95.94 71 LYS A O 1
ATOM 583 N N . ILE A 1 72 ? 4.060 -4.265 4.313 1.00 96.88 72 ILE A N 1
ATOM 584 C CA . ILE A 1 72 ? 2.674 -4.548 3.949 1.00 96.88 72 ILE A CA 1
ATOM 585 C C . ILE A 1 72 ? 1.835 -4.636 5.222 1.00 96.88 72 ILE A C 1
ATOM 587 O O . ILE A 1 72 ? 1.874 -5.615 5.961 1.00 96.88 72 ILE A O 1
ATOM 591 N N . SER A 1 73 ? 1.033 -3.598 5.443 1.00 96.06 73 SER A N 1
ATOM 592 C CA . SER A 1 73 ? 0.159 -3.458 6.610 1.00 96.06 73 SER A CA 1
ATOM 593 C C . SER A 1 73 ? -1.161 -4.218 6.474 1.00 96.06 73 SER A C 1
ATOM 595 O O . SER A 1 73 ? -1.915 -4.322 7.445 1.00 96.06 73 SER A O 1
ATOM 597 N N . GLY A 1 74 ? -1.469 -4.739 5.283 1.00 96.06 74 GLY A N 1
ATOM 598 C CA . GLY A 1 74 ? -2.576 -5.667 5.076 1.00 96.06 74 GLY A CA 1
ATOM 599 C C . GLY A 1 74 ? -3.089 -5.741 3.640 1.00 96.06 74 GLY A C 1
ATOM 600 O O . GLY A 1 74 ? -2.791 -4.893 2.794 1.00 96.06 74 GLY A O 1
ATOM 601 N N . ILE A 1 75 ? -3.911 -6.763 3.400 1.00 97.25 75 ILE A N 1
ATOM 602 C CA . ILE A 1 75 ? -4.665 -6.967 2.163 1.00 97.25 75 ILE A CA 1
ATOM 603 C C . ILE A 1 75 ? -6.151 -6.805 2.482 1.00 97.25 75 ILE A C 1
ATOM 605 O O . ILE A 1 75 ? -6.674 -7.412 3.415 1.00 97.25 75 ILE A O 1
ATOM 609 N N . PHE A 1 76 ? -6.839 -5.979 1.701 1.00 97.19 76 PHE A N 1
ATOM 610 C CA . PHE A 1 76 ? -8.203 -5.551 1.966 1.00 97.19 76 PHE A CA 1
ATOM 611 C C . PHE A 1 76 ? -9.083 -5.774 0.742 1.00 97.19 76 PHE A C 1
ATOM 613 O O . PHE A 1 76 ? -8.778 -5.334 -0.363 1.00 97.19 76 PHE A O 1
ATOM 620 N N . THR A 1 77 ? -10.235 -6.397 0.970 1.00 96.06 77 THR A N 1
ATOM 621 C CA . THR A 1 77 ? -11.301 -6.568 -0.033 1.00 96.06 77 THR A CA 1
ATOM 622 C C . THR A 1 77 ? -12.469 -5.610 0.188 1.00 96.06 77 THR A C 1
ATOM 624 O O . THR A 1 77 ? -13.314 -5.422 -0.685 1.00 96.06 77 THR A O 1
ATOM 627 N N . LYS A 1 78 ? -12.523 -4.975 1.366 1.00 96.06 78 LYS A N 1
ATOM 628 C CA . LYS A 1 78 ? -13.606 -4.087 1.792 1.00 96.06 78 LYS A CA 1
ATOM 629 C C . LYS A 1 78 ? -13.062 -2.703 2.106 1.00 96.06 78 LYS A C 1
ATOM 631 O O . LYS A 1 78 ? -12.199 -2.550 2.968 1.00 96.06 78 LYS A O 1
ATOM 636 N N . ARG A 1 79 ? -13.632 -1.687 1.453 1.00 95.19 79 ARG A N 1
ATOM 637 C CA . ARG A 1 79 ? -13.269 -0.277 1.659 1.00 95.19 79 ARG A CA 1
ATOM 638 C C . ARG A 1 79 ? -13.317 0.159 3.136 1.00 95.19 79 ARG A C 1
ATOM 640 O O . ARG A 1 79 ? -12.357 0.798 3.544 1.00 95.19 79 ARG A O 1
ATOM 647 N N . PRO A 1 80 ? -14.346 -0.170 3.948 1.00 97.25 80 PRO A N 1
ATOM 648 C CA . PRO A 1 80 ? -14.369 0.256 5.351 1.00 97.25 80 PRO A CA 1
ATOM 649 C C . PRO A 1 80 ? -13.160 -0.246 6.148 1.00 97.25 80 PRO A C 1
ATOM 651 O O . PRO A 1 80 ? -12.484 0.550 6.783 1.00 97.25 80 PRO A O 1
ATOM 654 N N . ALA A 1 81 ? -12.812 -1.530 6.010 1.00 96.94 81 ALA A N 1
ATOM 655 C CA . ALA A 1 81 ? -11.671 -2.122 6.710 1.00 96.94 81 ALA A CA 1
ATOM 656 C C . ALA A 1 81 ? -10.333 -1.472 6.318 1.00 96.94 81 ALA A C 1
ATOM 658 O O . ALA A 1 81 ? -9.493 -1.226 7.179 1.00 96.94 81 ALA A O 1
ATOM 659 N N . LEU A 1 82 ? -10.156 -1.154 5.029 1.00 96.75 82 LEU A N 1
ATOM 660 C CA . LEU A 1 82 ? -8.994 -0.406 4.548 1.00 96.75 82 LEU A CA 1
ATOM 661 C C . LEU A 1 82 ? -8.921 0.984 5.195 1.00 96.75 82 LEU A C 1
ATOM 663 O O . LEU A 1 82 ? -7.874 1.377 5.699 1.00 96.75 82 LEU A O 1
ATOM 667 N N . LEU A 1 83 ? -10.028 1.730 5.174 1.00 96.25 83 LEU A N 1
ATOM 668 C CA . LEU A 1 83 ? -10.066 3.093 5.705 1.00 96.25 83 LEU A CA 1
ATOM 669 C C . LEU A 1 83 ? -9.826 3.128 7.216 1.00 96.25 83 LEU A C 1
ATOM 671 O O . LEU A 1 83 ? -9.101 3.999 7.688 1.00 96.25 83 LEU A O 1
ATOM 675 N N . ASP A 1 84 ? -10.395 2.183 7.961 1.00 96.75 84 ASP A N 1
ATOM 676 C CA . ASP A 1 84 ? -10.196 2.091 9.407 1.00 96.75 84 ASP A CA 1
ATOM 677 C C . ASP A 1 84 ? -8.739 1.763 9.750 1.00 96.75 84 ASP A C 1
ATOM 679 O O . ASP A 1 84 ? -8.175 2.358 10.669 1.00 96.75 84 ASP A O 1
ATOM 683 N N . LYS A 1 85 ? -8.093 0.887 8.968 1.00 96.31 85 LYS A N 1
ATOM 684 C CA . LYS A 1 85 ? -6.664 0.602 9.122 1.00 96.31 85 LYS A CA 1
ATOM 685 C C . LYS A 1 85 ? -5.801 1.828 8.823 1.00 96.31 85 LYS A C 1
ATOM 687 O O . LYS A 1 85 ? -4.945 2.157 9.635 1.00 96.31 85 LYS A O 1
ATOM 692 N N . ILE A 1 86 ? -6.045 2.518 7.704 1.00 94.12 86 ILE A N 1
ATOM 693 C CA . ILE A 1 86 ? -5.276 3.715 7.330 1.00 94.12 86 ILE A CA 1
ATOM 694 C C . ILE A 1 86 ? -5.381 4.784 8.417 1.00 94.12 86 ILE A C 1
ATOM 696 O O . ILE A 1 86 ? -4.365 5.350 8.797 1.00 94.12 86 ILE A O 1
ATOM 700 N N . ARG A 1 87 ? -6.589 5.053 8.929 1.00 93.06 87 ARG A N 1
ATOM 701 C CA . ARG A 1 87 ? -6.789 6.035 10.008 1.00 93.06 87 ARG A CA 1
ATOM 702 C C . ARG A 1 87 ? -5.958 5.687 11.234 1.00 93.06 87 ARG A C 1
ATOM 704 O O . ARG A 1 87 ? -5.204 6.526 11.700 1.00 93.06 87 ARG A O 1
ATOM 711 N N . LYS A 1 88 ? -6.036 4.432 11.683 1.00 92.44 88 LYS A N 1
ATOM 712 C CA . LYS A 1 88 ? -5.272 3.960 12.839 1.00 92.44 88 LYS A CA 1
ATOM 713 C C . LYS A 1 88 ? -3.762 4.119 12.642 1.00 92.44 88 LYS A C 1
ATOM 715 O O . LYS A 1 88 ? -3.078 4.549 13.560 1.00 92.44 88 LYS A O 1
ATOM 720 N N . ASP A 1 89 ? -3.250 3.777 11.465 1.00 91.94 89 ASP A N 1
ATOM 721 C CA . ASP A 1 89 ? -1.812 3.841 11.182 1.00 91.94 89 ASP A CA 1
ATOM 722 C C . ASP A 1 89 ? -1.316 5.289 11.034 1.00 91.94 89 ASP A C 1
ATOM 724 O O . ASP A 1 89 ? -0.190 5.599 11.420 1.00 91.94 89 ASP A O 1
ATOM 728 N N . VAL A 1 90 ? -2.160 6.188 10.516 1.00 87.69 90 VAL A N 1
ATOM 729 C CA . VAL A 1 90 ? -1.876 7.630 10.466 1.00 87.69 90 VAL A CA 1
ATOM 730 C C . VAL A 1 90 ? -1.878 8.234 11.869 1.00 87.69 90 VAL A C 1
ATOM 732 O O . VAL A 1 90 ? -0.947 8.963 12.195 1.00 87.69 90 VAL A O 1
ATOM 735 N N . ASP A 1 91 ? -2.854 7.885 12.711 1.00 86.56 91 ASP A N 1
ATOM 736 C CA . ASP A 1 91 ? -2.935 8.387 14.087 1.00 86.56 91 ASP A CA 1
ATOM 737 C C . ASP A 1 91 ? -1.696 7.986 14.907 1.00 86.56 91 ASP A C 1
ATOM 739 O O . ASP A 1 91 ? -1.138 8.819 15.616 1.00 86.56 91 ASP A O 1
ATOM 743 N N . VAL A 1 92 ? -1.214 6.742 14.762 1.00 81.44 92 VAL A N 1
ATOM 744 C CA . VAL A 1 92 ? 0.030 6.275 15.410 1.00 81.44 92 VAL A CA 1
ATOM 745 C C . VAL A 1 92 ? 1.243 7.079 14.937 1.00 81.44 92 VAL A C 1
ATOM 747 O O . VAL A 1 92 ? 2.093 7.444 15.740 1.00 81.44 92 VAL A O 1
ATOM 750 N N . CYS A 1 93 ? 1.310 7.404 13.645 1.00 71.88 93 CYS A N 1
ATOM 751 C CA . CYS A 1 93 ? 2.382 8.232 13.100 1.00 71.88 93 CYS A CA 1
ATOM 752 C C . CYS A 1 93 ? 2.358 9.676 13.629 1.00 71.88 93 CYS A C 1
ATOM 754 O O . CYS A 1 93 ? 3.422 10.277 13.781 1.00 71.88 93 CYS A O 1
ATOM 756 N N . ASP A 1 94 ? 1.177 10.245 13.858 1.00 70.31 94 ASP A N 1
ATOM 757 C CA . ASP A 1 94 ? 1.038 11.622 14.341 1.00 70.31 94 ASP A CA 1
ATOM 758 C C . ASP A 1 94 ? 1.322 11.751 15.849 1.00 70.31 94 ASP A C 1
ATOM 760 O O . ASP A 1 94 ? 1.621 12.846 16.325 1.00 70.31 94 ASP A O 1
ATOM 764 N N . THR A 1 95 ? 1.280 10.649 16.602 1.00 61.22 95 THR A N 1
ATOM 765 C CA . THR A 1 95 ? 1.726 10.609 17.999 1.00 61.22 95 THR A CA 1
ATOM 766 C C . THR A 1 95 ? 3.241 10.379 18.078 1.00 61.22 95 THR A C 1
ATOM 768 O O . THR A 1 95 ? 3.732 9.368 17.593 1.00 61.22 95 THR A O 1
ATOM 771 N N . ASP A 1 96 ? 3.987 11.295 18.710 1.00 53.81 96 ASP A N 1
ATOM 772 C CA . ASP A 1 96 ? 5.460 11.311 18.894 1.00 53.81 96 ASP A CA 1
ATOM 773 C C . ASP A 1 96 ? 6.091 10.081 19.613 1.00 53.81 96 ASP A C 1
ATOM 775 O O . ASP A 1 96 ? 7.242 10.131 20.045 1.00 53.81 96 ASP A O 1
ATOM 779 N N . GLU A 1 97 ? 5.384 8.960 19.766 1.00 52.09 97 GLU A N 1
ATOM 780 C CA . GLU A 1 97 ? 5.877 7.785 20.505 1.00 52.09 97 GLU A CA 1
ATOM 781 C C . GLU A 1 97 ? 6.843 6.898 19.691 1.00 52.09 97 GLU A C 1
ATOM 783 O O . GLU A 1 97 ? 7.566 6.091 20.272 1.00 52.09 97 GLU A O 1
ATOM 788 N N . ASP A 1 98 ? 6.953 7.098 18.372 1.00 48.75 98 ASP A N 1
ATOM 789 C CA . ASP A 1 98 ? 7.928 6.415 17.504 1.00 48.75 98 ASP A CA 1
ATOM 790 C C . ASP A 1 98 ? 9.245 7.209 17.349 1.00 48.75 98 ASP A C 1
ATOM 792 O O . ASP A 1 98 ? 9.743 7.445 16.244 1.00 48.75 98 ASP A O 1
ATOM 796 N N . LEU A 1 99 ? 9.856 7.607 18.470 1.00 47.59 99 LEU A N 1
ATOM 797 C CA . LEU A 1 99 ? 11.266 8.014 18.510 1.00 47.59 99 LEU A CA 1
ATOM 798 C C . LEU A 1 99 ? 12.161 6.833 18.925 1.00 47.59 99 LEU A C 1
ATOM 800 O O . LEU A 1 99 ? 12.414 6.649 20.118 1.00 47.59 99 LEU A O 1
ATOM 804 N N . PRO A 1 100 ? 12.763 6.072 17.991 1.00 48.81 100 PRO A N 1
ATOM 805 C CA . PRO A 1 100 ? 13.930 5.279 18.321 1.00 48.81 100 PRO A CA 1
ATOM 806 C C . PRO A 1 100 ? 15.212 6.101 18.099 1.00 48.81 100 PRO A C 1
ATOM 808 O O . PRO A 1 100 ? 15.538 6.523 16.995 1.00 48.81 100 PRO A O 1
ATOM 811 N N . MET A 1 101 ? 15.976 6.240 19.187 1.00 45.91 101 MET A N 1
ATOM 812 C CA . MET A 1 101 ? 17.409 6.569 19.246 1.00 45.91 101 MET A CA 1
ATOM 813 C C . MET A 1 101 ? 17.857 8.005 18.924 1.00 45.91 101 MET A C 1
ATOM 815 O O . MET A 1 101 ? 18.592 8.267 17.979 1.00 45.91 101 MET A O 1
ATOM 819 N N . SER A 1 102 ? 17.609 8.921 19.856 1.00 50.12 102 SER A N 1
ATOM 820 C CA . SER A 1 102 ? 18.674 9.836 20.313 1.00 50.12 102 SER A CA 1
ATOM 821 C C . SER A 1 102 ? 18.447 10.261 21.769 1.00 50.12 102 SER A C 1
ATOM 823 O O . SER A 1 102 ? 18.300 11.430 22.090 1.00 50.12 102 SER A O 1
ATOM 825 N N . VAL A 1 103 ? 18.431 9.273 22.674 1.00 51.12 103 VAL A N 1
ATOM 826 C CA . VAL A 1 103 ? 18.471 9.496 24.138 1.00 51.12 103 VAL A CA 1
ATOM 827 C C . VAL A 1 103 ? 19.894 9.341 24.706 1.00 51.12 103 VAL A C 1
ATOM 829 O O . VAL A 1 103 ? 20.146 9.676 25.857 1.00 51.12 103 VAL A O 1
ATOM 832 N N . PHE A 1 104 ? 20.883 8.940 23.899 1.00 58.53 104 PHE A N 1
ATOM 833 C CA . PHE A 1 104 ? 22.285 8.947 24.328 1.00 58.53 104 PHE A CA 1
ATOM 834 C C . PHE A 1 104 ? 23.076 10.064 23.647 1.00 58.53 104 PHE A C 1
ATOM 836 O O . PHE A 1 104 ? 23.743 9.863 22.637 1.00 58.53 104 PHE A O 1
ATOM 843 N N . HIS A 1 105 ? 23.066 11.235 24.278 1.00 42.53 105 HIS A N 1
ATOM 844 C CA . HIS A 1 105 ? 24.301 11.993 24.438 1.00 42.53 105 HIS A CA 1
ATOM 845 C C . HIS A 1 105 ? 24.513 12.223 25.937 1.00 42.53 105 HIS A C 1
ATOM 847 O O . HIS A 1 105 ? 24.124 13.240 26.504 1.00 42.53 105 HIS A O 1
ATOM 853 N N . LEU A 1 106 ? 25.079 11.210 26.600 1.00 42.31 106 LEU A N 1
ATOM 854 C CA . LEU A 1 106 ? 25.701 11.382 27.906 1.00 42.31 106 LEU A CA 1
ATOM 855 C C . LEU A 1 106 ? 27.135 11.893 27.704 1.00 42.31 106 LEU A C 1
ATOM 857 O O . LEU A 1 106 ? 27.949 11.239 27.057 1.00 42.31 106 LEU A O 1
ATOM 861 N N . SER A 1 107 ? 27.410 13.017 28.369 1.00 34.75 107 SER A N 1
ATOM 862 C CA . SER A 1 107 ? 28.703 13.572 28.807 1.00 34.75 107 SER A CA 1
ATOM 863 C C . SER A 1 107 ? 29.689 14.125 27.763 1.00 34.75 107 SER A C 1
ATOM 865 O O . SER A 1 107 ? 30.323 13.383 27.017 1.00 34.75 107 SER A O 1
ATOM 867 N N . LYS A 1 108 ? 29.967 15.432 27.853 1.00 38.19 108 LYS A N 1
ATOM 868 C CA . LYS A 1 108 ? 30.919 15.972 28.842 1.00 38.19 108 LYS A CA 1
ATOM 869 C C . LYS A 1 108 ? 30.416 17.285 29.426 1.00 38.19 108 LYS A C 1
ATOM 871 O O . LYS A 1 108 ? 29.764 18.032 28.670 1.00 38.19 108 LYS A O 1
#

pLDDT: mean 85.92, std 16.34, range [34.75, 97.62]

Radius of gyration: 15.74 Å; chains: 1; bounding box: 45×34×44 Å

Sequence (108 aa):
VRNRLLTFDDPDKCVDNITDESTTKRVFIIVSNIFGEKVIPLIHELPYIQAIYIYCGDQKKAEAWTQPYSKISGIFTKRPALLDKIRKDVDVCDTDEDLPMSVFHLSK

Foldseek 3Di:
DDDDDDDDPDLVVVQCVLVVDDLPAADEEEEEQVSCLVNCVSPLVRPSHQAYEYEYCDVVSNVVRCVVRPRHQYYDPDPVVVVVSVVVSVVVVVDPPPDDDDPDPDDD

Secondary structure (DSSP, 8-state):
--------S-HHHHHHHHHHS-TTS-EEEEE-HHHHHHHHHHHTT-TTEEEEEEE-S-HHHHHHHHTT-TTEEEEESSHHHHHHHHHHHHHHHHSTT---S-------